Protein AF-A0A257TVA9-F1 (afdb_monomer)

pLDDT: mean 92.02, std 10.85, range [53.03, 98.69]

Radius of gyration: 14.54 Å; Cα contacts (8 Å, |Δi|>4): 216; chains: 1; bounding box: 29×36×39 Å

Mean predicted aligned error: 4.31 Å

Structure (mmCIF, N/CA/C/O backbone):
data_AF-A0A257TVA9-F1
#
_entry.id   AF-A0A257TVA9-F1
#
loop_
_atom_site.group_PDB
_atom_site.id
_atom_site.type_symbol
_atom_site.label_atom_id
_atom_site.label_alt_id
_atom_site.label_comp_id
_atom_site.label_asym_id
_atom_site.label_entity_id
_atom_site.label_seq_id
_atom_site.pdbx_PDB_ins_code
_atom_site.Cartn_x
_atom_site.Cartn_y
_atom_site.Cartn_z
_atom_site.occupancy
_atom_site.B_iso_or_equiv
_atom_site.auth_seq_id
_atom_site.auth_comp_id
_atom_site.auth_asym_id
_atom_site.auth_atom_id
_atom_site.pdbx_PDB_model_num
ATOM 1 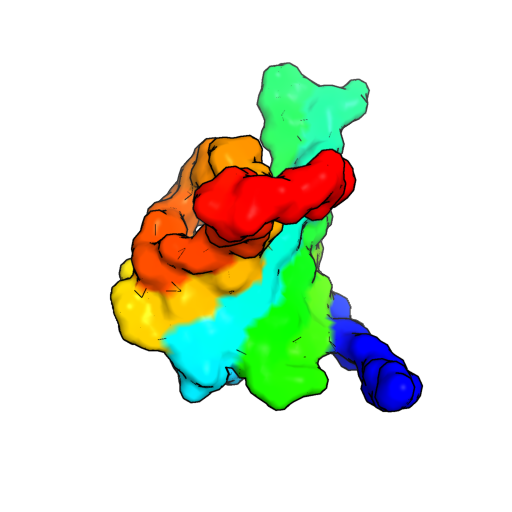N N . MET A 1 1 ? 5.093 -8.222 24.277 1.00 57.56 1 MET A N 1
ATOM 2 C CA . MET A 1 1 ? 5.240 -9.137 23.129 1.00 57.56 1 MET A CA 1
ATOM 3 C C . MET A 1 1 ? 6.255 -8.487 22.215 1.00 57.56 1 MET A C 1
ATOM 5 O O . MET A 1 1 ? 5.972 -7.393 21.746 1.00 57.56 1 MET A O 1
ATOM 9 N N . GLU A 1 2 ? 7.452 -9.053 22.073 1.00 68.06 2 GLU A N 1
ATOM 10 C CA . GLU A 1 2 ? 8.403 -8.547 21.076 1.00 68.06 2 GLU A CA 1
ATOM 11 C C . GLU A 1 2 ? 7.854 -8.879 19.691 1.00 68.06 2 GLU A C 1
ATOM 13 O O . GLU A 1 2 ? 7.476 -10.022 19.428 1.00 68.06 2 GLU A O 1
ATOM 18 N N . LEU A 1 3 ? 7.740 -7.862 18.839 1.00 67.50 3 LEU A N 1
ATOM 19 C CA . LEU A 1 3 ? 7.432 -8.082 17.435 1.00 67.50 3 LEU A CA 1
ATOM 20 C C . LEU A 1 3 ? 8.673 -8.694 16.771 1.00 67.50 3 LEU A C 1
ATOM 22 O O . LEU A 1 3 ? 9.791 -8.269 17.081 1.00 67.50 3 LEU A O 1
ATOM 26 N N . PRO A 1 4 ? 8.509 -9.687 15.882 1.00 73.88 4 PRO A N 1
ATOM 27 C CA . PRO A 1 4 ? 9.629 -10.197 15.108 1.00 73.88 4 PRO A CA 1
ATOM 28 C C . PRO A 1 4 ? 10.265 -9.058 14.288 1.00 73.88 4 PRO A C 1
ATOM 30 O O . PRO A 1 4 ? 9.582 -8.089 13.944 1.00 73.88 4 PRO A O 1
ATOM 33 N N . PRO A 1 5 ? 11.567 -9.146 13.965 1.00 78.19 5 PRO A N 1
ATOM 34 C CA . PRO A 1 5 ? 12.218 -8.146 13.129 1.00 78.19 5 PRO A CA 1
ATOM 35 C C . PRO A 1 5 ? 11.517 -8.057 11.767 1.00 78.19 5 PRO A C 1
ATOM 37 O O . PRO A 1 5 ? 11.314 -9.070 11.103 1.00 78.19 5 PRO A O 1
ATOM 40 N N . LEU A 1 6 ? 11.182 -6.834 11.347 1.00 78.69 6 LEU A N 1
ATOM 41 C CA . LEU A 1 6 ? 10.331 -6.561 10.180 1.00 78.69 6 LEU A CA 1
ATOM 42 C C . LEU A 1 6 ? 10.976 -6.880 8.817 1.00 78.69 6 LEU A C 1
ATOM 44 O O . LEU A 1 6 ? 10.279 -6.807 7.819 1.00 78.69 6 LEU A O 1
ATOM 48 N N . ASN A 1 7 ? 12.276 -7.201 8.767 1.00 90.12 7 ASN A N 1
ATOM 49 C CA . ASN A 1 7 ? 13.098 -7.505 7.579 1.00 90.12 7 ASN A CA 1
ATOM 50 C C . ASN A 1 7 ? 12.412 -7.307 6.199 1.00 90.12 7 ASN A C 1
ATOM 52 O O . ASN A 1 7 ? 12.073 -8.298 5.542 1.00 90.12 7 ASN A O 1
ATOM 56 N N . PRO A 1 8 ? 12.179 -6.051 5.770 1.00 94.88 8 PRO A N 1
ATOM 57 C CA . PRO A 1 8 ? 11.378 -5.782 4.585 1.00 94.88 8 PRO A CA 1
ATOM 58 C C . PRO A 1 8 ? 12.140 -6.098 3.295 1.00 94.88 8 PRO A C 1
ATOM 60 O O . PRO A 1 8 ? 13.331 -5.810 3.170 1.00 94.88 8 PRO A O 1
ATOM 63 N N . GLU A 1 9 ? 11.435 -6.638 2.301 1.00 97.31 9 GLU A N 1
ATOM 64 C CA . GLU A 1 9 ? 11.952 -6.787 0.938 1.00 97.31 9 GLU A CA 1
ATOM 65 C C . GLU A 1 9 ? 11.928 -5.429 0.226 1.00 97.31 9 GLU A C 1
ATOM 67 O O . GLU A 1 9 ? 10.855 -4.879 -0.028 1.00 97.31 9 GLU A O 1
ATOM 72 N N . LEU A 1 10 ? 13.103 -4.886 -0.105 1.00 97.88 10 LEU A N 1
ATOM 73 C CA . LEU A 1 10 ? 13.210 -3.710 -0.969 1.00 97.88 10 LEU A CA 1
ATOM 74 C C . LEU A 1 10 ? 13.020 -4.125 -2.431 1.00 97.88 10 LEU A C 1
ATOM 76 O O . LEU A 1 10 ? 13.743 -4.981 -2.942 1.00 97.88 10 LEU A O 1
ATOM 80 N N . VAL A 1 11 ? 12.076 -3.480 -3.106 1.00 98.38 11 VAL A N 1
ATOM 81 C CA . VAL A 1 11 ? 11.695 -3.761 -4.487 1.00 98.38 11 VAL A CA 1
ATOM 82 C C . VAL A 1 11 ? 11.907 -2.525 -5.347 1.00 98.38 11 VAL A C 1
ATOM 84 O O . VAL A 1 11 ? 11.285 -1.486 -5.128 1.00 98.38 11 VAL A O 1
ATOM 87 N N . THR A 1 12 ? 12.754 -2.669 -6.363 1.00 97.81 12 THR A N 1
ATOM 88 C CA . THR A 1 12 ? 13.141 -1.591 -7.286 1.00 97.81 12 THR A CA 1
ATOM 89 C C . THR A 1 12 ? 12.931 -1.962 -8.758 1.00 97.81 12 THR A C 1
ATOM 91 O O . THR A 1 12 ? 13.308 -1.201 -9.645 1.00 97.81 12 THR A O 1
ATOM 94 N N . ASP A 1 13 ? 12.313 -3.116 -9.033 1.00 97.69 13 ASP A N 1
ATOM 95 C CA . ASP A 1 13 ? 12.012 -3.611 -10.377 1.00 97.69 13 ASP A CA 1
ATOM 96 C C . ASP A 1 13 ? 10.574 -4.145 -10.488 1.00 97.69 13 ASP A C 1
ATOM 98 O O . ASP A 1 13 ? 9.993 -4.642 -9.520 1.00 97.69 13 ASP A O 1
ATOM 102 N N . GLU A 1 14 ? 10.009 -4.087 -11.697 1.00 97.19 14 GLU A N 1
ATOM 103 C CA . GLU A 1 14 ? 8.640 -4.538 -11.994 1.00 97.19 14 GLU A CA 1
ATOM 104 C C . GLU A 1 14 ? 8.400 -6.013 -11.618 1.00 97.19 14 GLU A C 1
ATOM 106 O O . GLU A 1 14 ? 7.340 -6.379 -11.100 1.00 97.19 14 GLU A O 1
ATOM 111 N N . GLY A 1 15 ? 9.395 -6.881 -11.828 1.00 98.06 15 GLY A N 1
ATOM 112 C CA . GLY A 1 15 ? 9.291 -8.300 -11.498 1.00 98.06 15 GLY A CA 1
ATOM 113 C C 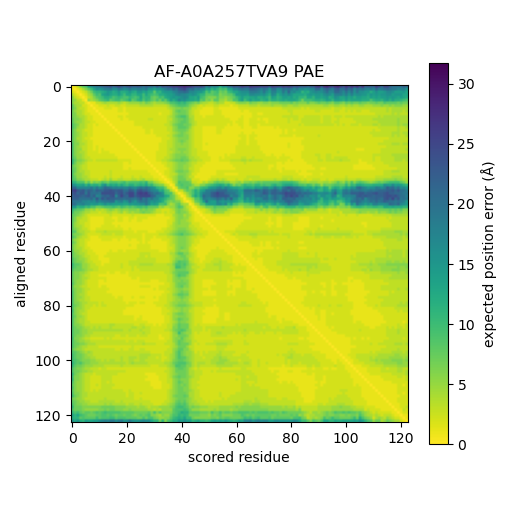. GLY A 1 15 ? 9.120 -8.530 -9.996 1.00 98.06 15 GLY A C 1
ATOM 114 O O . GLY A 1 15 ? 8.364 -9.418 -9.586 1.00 98.06 15 GLY A O 1
ATOM 115 N N . GLY A 1 16 ? 9.797 -7.735 -9.169 1.00 98.31 16 GLY A N 1
ATOM 116 C CA . GLY A 1 16 ? 9.610 -7.713 -7.722 1.00 98.31 16 GLY A CA 1
ATOM 117 C C . GLY A 1 16 ? 8.226 -7.223 -7.312 1.00 98.31 16 GLY A C 1
ATOM 118 O O . GLY A 1 16 ? 7.582 -7.881 -6.489 1.00 98.31 16 GLY A O 1
ATOM 119 N N . VAL A 1 17 ? 7.710 -6.165 -7.948 1.00 98.31 17 VAL A N 1
ATOM 120 C CA . VAL A 1 17 ? 6.354 -5.651 -7.670 1.00 98.31 17 VAL A CA 1
ATOM 121 C C . VAL A 1 17 ? 5.321 -6.739 -7.917 1.00 98.31 17 VAL A C 1
ATOM 123 O O . VAL A 1 17 ? 4.490 -7.010 -7.051 1.00 98.31 17 VAL A O 1
ATOM 126 N N . LEU A 1 18 ? 5.413 -7.431 -9.055 1.00 98.44 18 LEU A N 1
ATOM 127 C CA . LEU A 1 18 ? 4.504 -8.520 -9.397 1.00 98.44 18 LEU A CA 1
ATOM 128 C C . LEU A 1 18 ? 4.537 -9.656 -8.362 1.00 98.44 18 LEU A C 1
ATOM 130 O O . LEU A 1 18 ? 3.485 -10.176 -7.980 1.00 98.44 18 LEU A O 1
ATOM 134 N N . ARG A 1 19 ? 5.725 -10.059 -7.889 1.00 98.56 19 ARG A N 1
ATOM 135 C CA . ARG A 1 19 ? 5.861 -11.121 -6.873 1.00 98.56 19 ARG A CA 1
ATOM 136 C C . ARG A 1 19 ? 5.268 -10.710 -5.528 1.00 98.56 19 ARG A C 1
ATOM 138 O O . ARG A 1 19 ? 4.546 -11.502 -4.922 1.00 98.56 19 ARG A O 1
ATOM 145 N N . VAL A 1 20 ? 5.567 -9.500 -5.060 1.00 98.44 20 VAL A N 1
ATOM 146 C CA . VAL A 1 20 ? 5.020 -8.958 -3.808 1.00 98.44 20 VAL A CA 1
ATOM 147 C C . VAL A 1 20 ? 3.501 -8.831 -3.899 1.00 98.44 20 VAL A C 1
ATOM 149 O O . VAL A 1 20 ? 2.800 -9.367 -3.045 1.00 98.44 20 VAL A O 1
ATOM 152 N N . CYS A 1 21 ? 2.978 -8.228 -4.968 1.00 98.38 21 CYS A N 1
ATOM 153 C CA . CYS A 1 21 ? 1.541 -8.002 -5.136 1.00 98.38 21 CYS A CA 1
ATOM 154 C C . CYS A 1 21 ? 0.743 -9.310 -5.208 1.00 98.38 21 CYS A C 1
ATOM 156 O O . CYS A 1 21 ? -0.347 -9.391 -4.649 1.00 98.38 21 CYS A O 1
ATOM 158 N N . ARG A 1 22 ? 1.294 -10.376 -5.807 1.00 98.44 22 ARG A N 1
ATOM 159 C CA . ARG A 1 22 ? 0.661 -11.708 -5.792 1.00 98.44 22 ARG A CA 1
ATOM 160 C C . ARG A 1 22 ? 0.529 -12.286 -4.384 1.00 98.44 22 ARG A C 1
ATOM 162 O O . ARG A 1 22 ? -0.523 -12.831 -4.058 1.00 98.44 22 ARG A O 1
ATOM 169 N N . ARG A 1 23 ? 1.573 -12.171 -3.554 1.00 98.44 23 ARG A N 1
ATOM 170 C CA . ARG A 1 23 ? 1.522 -12.620 -2.151 1.00 98.44 23 ARG A CA 1
ATOM 171 C C . ARG A 1 23 ? 0.557 -11.764 -1.330 1.00 98.44 23 ARG A C 1
ATOM 173 O O . ARG A 1 23 ? -0.275 -12.317 -0.618 1.00 98.44 23 ARG A O 1
ATOM 180 N N . ALA A 1 24 ? 0.593 -10.443 -1.510 1.00 98.12 24 ALA A N 1
ATOM 181 C CA . ALA A 1 24 ? -0.324 -9.515 -0.851 1.00 98.12 24 ALA A CA 1
ATOM 182 C C . ALA A 1 24 ? -1.794 -9.801 -1.203 1.00 98.12 24 ALA A C 1
ATOM 184 O O . ALA A 1 24 ? -2.642 -9.870 -0.316 1.00 98.12 24 ALA A O 1
ATOM 185 N N . ALA A 1 25 ? -2.098 -10.045 -2.481 1.00 98.06 25 ALA A N 1
ATOM 186 C CA . ALA A 1 25 ? -3.442 -10.415 -2.916 1.00 98.06 25 ALA A CA 1
ATOM 187 C C . ALA A 1 25 ? -3.912 -11.735 -2.287 1.00 98.06 25 ALA A C 1
ATOM 189 O O . ALA A 1 25 ? -5.053 -11.837 -1.840 1.00 98.06 25 ALA A O 1
ATOM 190 N N . ALA A 1 26 ? -3.028 -12.737 -2.216 1.00 98.25 26 ALA A N 1
ATOM 191 C CA . ALA A 1 26 ? -3.333 -14.029 -1.606 1.00 98.25 26 ALA A CA 1
ATOM 192 C C . ALA A 1 26 ? -3.585 -13.936 -0.090 1.00 98.25 26 ALA A C 1
ATOM 194 O O . ALA A 1 26 ? -4.352 -14.736 0.443 1.00 98.25 26 ALA A O 1
ATOM 195 N N . ALA A 1 27 ? -2.986 -12.956 0.595 1.00 97.88 27 ALA A N 1
ATOM 196 C CA . ALA A 1 27 ? -3.210 -12.716 2.019 1.00 97.88 27 ALA A CA 1
ATOM 197 C C . ALA A 1 27 ? -4.620 -12.178 2.336 1.00 97.88 27 ALA A C 1
ATOM 199 O O . ALA A 1 27 ? -5.078 -12.303 3.469 1.00 97.88 27 ALA A O 1
ATOM 200 N N . GLY A 1 28 ? -5.315 -11.572 1.366 1.00 97.69 28 GLY A N 1
ATOM 201 C CA . GLY A 1 28 ? -6.688 -11.065 1.517 1.00 97.69 28 GLY A CA 1
ATOM 202 C C . GLY A 1 28 ? -6.832 -9.754 2.306 1.00 97.69 28 GLY A C 1
ATOM 203 O O . GLY A 1 28 ? -7.851 -9.078 2.167 1.00 97.69 28 GLY A O 1
ATOM 204 N N . THR A 1 29 ? -5.811 -9.351 3.061 1.00 98.38 29 THR A N 1
ATOM 205 C CA . THR A 1 29 ? -5.688 -8.031 3.693 1.00 98.38 29 THR A CA 1
ATOM 206 C C . THR A 1 29 ? -4.250 -7.547 3.548 1.00 98.38 29 THR A C 1
ATOM 208 O O . THR A 1 29 ? -3.308 -8.295 3.814 1.00 98.38 29 THR A O 1
ATOM 211 N N . VAL A 1 30 ? -4.085 -6.288 3.147 1.00 98.38 30 VAL A N 1
ATOM 212 C CA . VAL A 1 30 ? -2.789 -5.618 3.026 1.00 98.38 30 VAL A CA 1
ATOM 213 C C . VAL A 1 30 ? -2.840 -4.277 3.747 1.00 98.38 30 VAL A C 1
ATOM 215 O O . VAL A 1 30 ? -3.743 -3.476 3.511 1.00 98.38 30 VAL A O 1
ATOM 218 N N . ALA A 1 31 ? -1.881 -4.039 4.636 1.00 98.25 31 ALA A N 1
ATOM 219 C CA . ALA A 1 31 ? -1.639 -2.715 5.181 1.00 98.25 31 ALA A CA 1
ATOM 220 C C . ALA A 1 31 ? -0.764 -1.920 4.210 1.00 98.25 31 ALA A C 1
ATOM 222 O O . ALA A 1 31 ? 0.222 -2.466 3.704 1.00 98.25 31 ALA A O 1
ATOM 223 N N . LEU A 1 32 ? -1.137 -0.670 3.943 1.00 97.44 32 LEU A N 1
ATOM 224 C CA . LEU A 1 32 ? -0.447 0.209 3.004 1.00 97.44 32 LEU A CA 1
ATOM 225 C C . LEU A 1 32 ? -0.204 1.579 3.630 1.00 97.44 32 LEU A C 1
ATOM 227 O O . LEU A 1 32 ? -1.102 2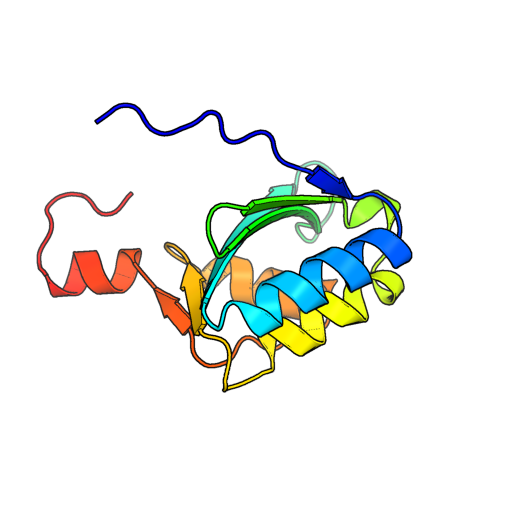.135 4.259 1.00 97.44 32 LEU A O 1
ATOM 231 N N . ASP A 1 33 ? 0.988 2.115 3.393 1.00 96.38 33 ASP A N 1
ATOM 232 C CA . ASP A 1 33 ? 1.352 3.497 3.702 1.00 96.38 33 ASP A CA 1
ATOM 233 C C . ASP A 1 33 ? 2.195 4.088 2.561 1.00 96.38 33 ASP A C 1
ATOM 235 O O . ASP A 1 33 ? 2.791 3.327 1.781 1.00 96.38 33 ASP A O 1
ATOM 239 N N . THR A 1 34 ? 2.205 5.416 2.412 1.00 94.56 34 THR A N 1
ATOM 240 C CA . THR A 1 34 ? 3.009 6.086 1.380 1.00 94.56 34 THR A CA 1
ATOM 241 C C . THR A 1 34 ? 3.848 7.225 1.938 1.00 94.56 34 THR A C 1
ATOM 243 O O . THR A 1 34 ? 3.388 8.035 2.733 1.00 94.56 34 THR A O 1
ATOM 246 N N . GLU A 1 35 ? 5.073 7.354 1.431 1.00 92.56 35 GLU A N 1
ATOM 247 C CA . GLU A 1 35 ? 5.912 8.526 1.682 1.00 92.56 35 GLU A CA 1
ATOM 248 C C . GLU A 1 35 ? 5.934 9.398 0.433 1.00 92.56 35 GLU A C 1
ATOM 250 O O . GLU A 1 35 ? 6.261 8.932 -0.666 1.00 92.56 35 GLU A O 1
ATOM 255 N N . SER A 1 36 ? 5.595 10.676 0.594 1.00 83.81 36 SER A N 1
ATOM 256 C CA . SER A 1 36 ? 5.500 11.633 -0.508 1.00 83.81 36 SER A CA 1
ATOM 257 C C . SER A 1 36 ? 6.283 12.910 -0.220 1.00 83.81 36 SER A C 1
ATOM 259 O O . SER A 1 36 ? 6.129 13.502 0.844 1.00 83.81 36 SER A O 1
ATOM 261 N N . ASP A 1 37 ? 7.048 13.402 -1.197 1.00 77.38 37 ASP A N 1
ATOM 262 C CA . ASP A 1 37 ? 7.816 14.651 -1.066 1.00 77.38 37 ASP A CA 1
ATOM 263 C C . ASP A 1 37 ? 7.320 15.752 -2.027 1.00 77.38 37 ASP A C 1
ATOM 265 O O . ASP A 1 37 ? 6.950 15.484 -3.174 1.00 77.38 37 ASP A O 1
ATOM 269 N N . SER A 1 38 ? 7.326 17.003 -1.550 1.00 64.44 38 SER A N 1
ATOM 270 C CA . SER A 1 38 ? 7.025 18.242 -2.293 1.00 64.44 38 SER A CA 1
ATOM 271 C C . SER A 1 38 ? 8.239 19.124 -2.592 1.00 64.44 38 SER A C 1
ATOM 273 O O . SER A 1 38 ? 8.086 20.103 -3.324 1.00 64.44 38 SER A O 1
ATOM 275 N N . LEU A 1 39 ? 9.428 18.846 -2.042 1.00 53.03 39 LEU A N 1
ATOM 276 C CA . LEU A 1 39 ? 10.509 19.841 -1.933 1.00 53.03 39 LEU A CA 1
ATOM 277 C C . LEU A 1 39 ? 10.993 20.414 -3.284 1.00 53.03 39 LEU A C 1
ATOM 279 O O . LEU A 1 39 ? 11.511 21.529 -3.327 1.00 53.03 39 LEU A O 1
ATOM 283 N N . HIS A 1 40 ? 10.767 19.712 -4.402 1.00 57.09 40 HIS A N 1
ATOM 284 C CA . HIS A 1 40 ? 11.164 20.152 -5.749 1.00 57.09 40 HIS A CA 1
ATOM 285 C C . HIS A 1 40 ? 10.102 19.930 -6.843 1.00 57.09 40 HIS A C 1
ATOM 287 O O . HIS A 1 40 ? 10.433 19.866 -8.030 1.00 57.09 40 HIS A O 1
ATOM 293 N N . SER A 1 41 ? 8.818 19.804 -6.488 1.00 54.84 41 SER A N 1
ATOM 294 C CA . SER A 1 41 ? 7.749 19.611 -7.476 1.00 54.84 41 SER A CA 1
ATOM 295 C C . SER A 1 41 ? 6.464 20.341 -7.092 1.00 54.84 41 SER A C 1
ATOM 297 O O . SER A 1 41 ? 6.063 20.341 -5.936 1.00 54.8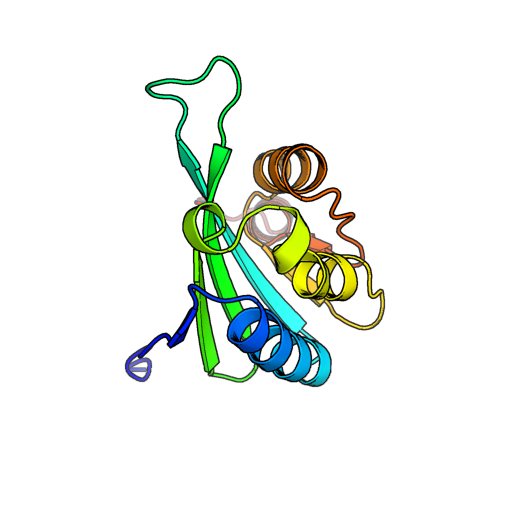4 41 SER A O 1
ATOM 299 N N . TYR A 1 42 ? 5.800 20.952 -8.082 1.00 56.03 42 TYR A N 1
ATOM 300 C CA . TYR A 1 42 ? 4.518 21.649 -7.890 1.00 56.03 42 TYR A CA 1
ATOM 301 C C . TYR A 1 42 ? 3.400 20.704 -7.400 1.00 56.03 42 TYR A C 1
ATOM 303 O O . TYR A 1 42 ? 2.430 21.143 -6.789 1.00 56.03 42 TYR A O 1
ATOM 311 N N . HIS A 1 43 ? 3.563 19.396 -7.624 1.00 58.62 43 HIS A N 1
ATOM 312 C CA . HIS A 1 43 ? 2.731 18.338 -7.063 1.00 58.62 43 HIS A CA 1
ATOM 313 C C . HIS A 1 43 ? 3.625 17.347 -6.311 1.00 58.62 43 HIS A C 1
ATOM 315 O O . HIS A 1 43 ? 4.641 16.925 -6.859 1.00 58.62 43 HIS A O 1
ATOM 321 N N . HIS A 1 44 ? 3.252 16.971 -5.082 1.00 64.44 44 HIS A N 1
ATOM 322 C CA . HIS A 1 44 ? 3.956 15.934 -4.315 1.00 64.44 44 HIS A CA 1
ATOM 323 C C . HIS A 1 44 ? 4.097 14.658 -5.146 1.00 64.44 44 HIS A C 1
ATOM 325 O O . HIS A 1 44 ? 3.180 14.372 -5.899 1.00 64.44 44 HIS A O 1
ATOM 331 N N . LYS A 1 45 ? 5.169 13.881 -5.025 1.00 76.69 45 LYS A N 1
ATOM 332 C CA . LYS A 1 45 ? 5.308 12.592 -5.733 1.00 76.69 45 LYS A CA 1
ATOM 333 C C . LYS A 1 45 ? 5.374 11.453 -4.730 1.00 76.69 45 LYS A C 1
ATOM 335 O O . LYS A 1 45 ? 6.037 11.632 -3.712 1.00 76.69 45 LYS A O 1
ATOM 340 N N . VAL A 1 46 ? 4.765 10.301 -5.029 1.00 84.44 46 VAL A N 1
ATOM 341 C CA . VAL A 1 46 ? 5.024 9.080 -4.242 1.00 84.44 46 VAL A CA 1
ATOM 342 C C . VAL A 1 46 ? 6.497 8.702 -4.394 1.00 84.44 46 VAL A C 1
ATOM 344 O O . VAL A 1 46 ? 6.955 8.387 -5.495 1.00 84.44 46 VAL A O 1
ATOM 347 N N . CYS A 1 47 ? 7.235 8.733 -3.291 1.00 90.12 47 CYS A N 1
ATOM 348 C CA . CYS A 1 47 ? 8.645 8.361 -3.226 1.00 90.12 47 CYS A CA 1
ATOM 349 C C . CYS A 1 47 ? 8.836 6.940 -2.696 1.00 90.12 47 CYS A C 1
ATOM 351 O O . CYS A 1 47 ? 9.811 6.285 -3.053 1.00 90.12 47 CYS A O 1
ATOM 353 N N . LEU A 1 48 ? 7.912 6.463 -1.863 1.00 94.69 48 LEU A N 1
ATOM 354 C CA . LEU A 1 48 ? 7.975 5.142 -1.256 1.00 94.69 48 LEU A CA 1
ATOM 355 C C . LEU A 1 48 ? 6.567 4.607 -1.003 1.00 94.69 48 LEU A C 1
ATOM 357 O O . LEU A 1 48 ? 5.657 5.380 -0.704 1.00 94.69 48 LEU A O 1
ATOM 361 N N . ILE A 1 49 ? 6.402 3.289 -1.097 1.00 96.81 49 ILE A N 1
ATOM 362 C CA . ILE A 1 49 ? 5.175 2.605 -0.676 1.00 96.81 49 ILE A CA 1
ATOM 363 C C . ILE A 1 49 ? 5.556 1.447 0.233 1.00 96.81 49 ILE A C 1
ATOM 365 O O . ILE A 1 49 ? 6.287 0.543 -0.184 1.00 96.81 49 ILE A O 1
ATOM 369 N N . GLN A 1 50 ? 5.040 1.455 1.456 1.00 97.94 50 GLN A N 1
ATOM 370 C CA . GLN A 1 50 ? 5.194 0.357 2.400 1.00 97.94 50 GLN A CA 1
ATOM 371 C C . GLN A 1 50 ? 3.990 -0.581 2.313 1.00 97.94 50 GLN A C 1
ATOM 373 O O . GLN A 1 50 ? 2.844 -0.140 2.352 1.00 97.94 50 GLN A O 1
ATOM 378 N N . LEU A 1 51 ? 4.250 -1.887 2.244 1.00 98.19 51 LEU A N 1
ATOM 379 C CA . LEU A 1 51 ? 3.231 -2.930 2.319 1.00 98.19 51 LEU A CA 1
ATOM 380 C C . LEU A 1 51 ? 3.531 -3.879 3.474 1.00 98.19 51 LEU A C 1
ATOM 382 O O . LEU A 1 51 ? 4.674 -4.294 3.668 1.00 98.19 51 LEU A O 1
ATOM 386 N N . SER A 1 52 ? 2.493 -4.276 4.204 1.00 97.56 52 SER A N 1
ATOM 387 C CA . SER A 1 52 ? 2.567 -5.373 5.174 1.00 97.56 52 SER A CA 1
ATOM 388 C C . SER A 1 52 ? 1.378 -6.314 5.012 1.00 97.56 52 SER A C 1
ATOM 390 O O . SER A 1 52 ? 0.231 -5.875 4.966 1.00 97.56 52 SER A O 1
ATOM 392 N N . PHE A 1 53 ? 1.634 -7.615 4.914 1.00 97.38 53 PHE A N 1
ATOM 393 C CA . PHE A 1 53 ? 0.607 -8.634 4.683 1.00 97.38 53 PHE A CA 1
ATOM 394 C C . PHE A 1 53 ? 1.100 -9.991 5.188 1.00 97.38 53 PHE A C 1
ATOM 396 O O . PHE A 1 53 ? 2.252 -10.339 4.980 1.00 97.38 53 PHE A O 1
ATOM 403 N N . ALA A 1 54 ? 0.250 -10.768 5.865 1.00 94.94 54 ALA A N 1
ATOM 404 C CA . ALA A 1 54 ? 0.571 -12.130 6.330 1.00 94.94 54 ALA A CA 1
ATOM 405 C C . ALA A 1 54 ? 1.922 -12.302 7.084 1.00 94.94 54 ALA A C 1
ATOM 407 O O . ALA A 1 54 ? 2.512 -13.378 7.055 1.00 94.94 54 ALA A O 1
ATOM 408 N N . GLY A 1 55 ? 2.405 -11.264 7.783 1.00 93.00 55 GLY A N 1
ATOM 409 C CA . GLY A 1 55 ? 3.705 -11.274 8.477 1.00 93.00 55 GLY A CA 1
ATOM 410 C C . GLY A 1 55 ? 4.921 -11.004 7.578 1.00 93.00 55 GLY A C 1
ATOM 411 O O . GLY A 1 55 ? 6.053 -11.092 8.043 1.00 93.00 55 GLY A O 1
ATOM 412 N N . GLU A 1 56 ? 4.692 -10.677 6.309 1.00 95.38 56 GLU A N 1
ATOM 413 C CA . GLU A 1 56 ? 5.687 -10.214 5.348 1.00 95.38 56 GLU A CA 1
ATOM 414 C C . GLU A 1 56 ? 5.611 -8.692 5.189 1.00 95.38 56 GLU A C 1
ATOM 416 O O . GLU A 1 56 ? 4.545 -8.082 5.337 1.00 95.38 56 GLU A O 1
ATOM 421 N N . HIS A 1 57 ? 6.747 -8.088 4.843 1.00 97.00 57 HIS A N 1
ATOM 422 C CA . HIS A 1 57 ? 6.883 -6.648 4.660 1.00 97.00 57 HIS A CA 1
ATOM 423 C C . HIS A 1 57 ? 7.635 -6.362 3.363 1.00 97.00 57 HIS A C 1
ATOM 425 O O . HIS A 1 57 ? 8.632 -7.018 3.055 1.00 97.00 57 HIS A O 1
ATOM 431 N N . ALA A 1 58 ? 7.170 -5.374 2.608 1.00 98.06 58 ALA A N 1
ATOM 432 C CA . ALA A 1 58 ? 7.816 -4.936 1.382 1.00 98.06 58 ALA A CA 1
ATOM 433 C C . ALA A 1 58 ? 7.859 -3.412 1.311 1.00 98.06 58 ALA A C 1
ATOM 435 O O . ALA A 1 58 ? 6.935 -2.727 1.751 1.00 98.06 58 ALA A O 1
ATOM 436 N N . ILE A 1 59 ? 8.936 -2.901 0.729 1.00 98.06 59 ILE A N 1
ATOM 437 C CA . ILE A 1 59 ? 9.122 -1.490 0.418 1.00 98.06 59 ILE A CA 1
ATOM 438 C C . ILE A 1 59 ? 9.272 -1.399 -1.093 1.00 98.06 59 ILE A C 1
ATOM 440 O O . ILE A 1 59 ? 10.225 -1.936 -1.654 1.00 98.06 59 ILE A O 1
ATOM 444 N N . LEU A 1 60 ? 8.322 -0.745 -1.750 1.00 97.94 60 LEU A N 1
ATOM 445 C CA . LEU A 1 60 ? 8.380 -0.491 -3.184 1.00 97.94 60 LEU A CA 1
ATOM 446 C C . LEU A 1 60 ? 8.963 0.905 -3.412 1.00 97.94 60 LEU A C 1
ATOM 448 O O . LEU A 1 60 ? 8.583 1.841 -2.707 1.00 97.94 60 LEU A O 1
ATOM 452 N N . ASP A 1 61 ? 9.847 1.036 -4.401 1.00 96.19 61 ASP A N 1
ATOM 453 C CA . ASP A 1 61 ? 10.421 2.308 -4.859 1.00 96.19 61 ASP A CA 1
ATOM 454 C C . ASP A 1 61 ? 9.803 2.722 -6.212 1.00 96.19 61 ASP A C 1
ATOM 456 O O . ASP A 1 61 ? 10.290 2.317 -7.278 1.00 96.19 61 ASP A O 1
ATOM 460 N N . PRO A 1 62 ? 8.728 3.536 -6.218 1.00 92.88 62 PRO A N 1
ATOM 461 C CA . PRO A 1 62 ? 8.068 3.954 -7.453 1.00 92.88 62 PRO A CA 1
ATOM 462 C C . PRO A 1 62 ? 8.955 4.821 -8.353 1.00 92.88 62 PRO A C 1
ATOM 464 O O . PRO A 1 62 ? 8.672 4.936 -9.546 1.00 92.88 62 PRO A O 1
ATOM 467 N N . LEU A 1 63 ? 10.015 5.435 -7.812 1.00 92.19 63 LEU A N 1
ATOM 468 C CA . LEU A 1 63 ? 10.941 6.265 -8.581 1.00 92.19 63 LEU A CA 1
ATOM 469 C C . LEU A 1 63 ? 11.865 5.395 -9.437 1.00 92.19 63 LEU A C 1
ATOM 471 O O . LEU A 1 63 ? 12.120 5.740 -10.590 1.00 92.19 63 LEU A O 1
ATOM 475 N N . ALA A 1 64 ? 12.328 4.267 -8.894 1.00 94.69 64 ALA A N 1
ATOM 476 C CA . ALA A 1 64 ? 13.127 3.286 -9.625 1.00 94.69 64 ALA A CA 1
ATOM 477 C C . ALA A 1 64 ? 12.289 2.476 -10.629 1.00 94.69 64 ALA A C 1
ATOM 479 O O . ALA A 1 64 ? 12.728 2.239 -11.753 1.00 94.69 64 ALA A O 1
ATOM 480 N N . ILE A 1 65 ? 11.077 2.075 -10.232 1.00 95.56 65 ILE A N 1
ATOM 481 C CA . ILE A 1 65 ? 10.196 1.207 -11.032 1.00 95.56 65 ILE A CA 1
ATOM 482 C C . ILE A 1 65 ? 9.499 1.988 -12.155 1.00 95.56 65 ILE A C 1
ATOM 484 O O . ILE A 1 65 ? 9.282 1.467 -13.250 1.00 95.56 65 ILE A O 1
ATOM 488 N N . GLY A 1 66 ? 9.142 3.246 -11.890 1.00 92.81 66 GLY A N 1
ATOM 489 C CA . GLY A 1 66 ? 8.321 4.062 -12.773 1.00 92.81 66 GLY A CA 1
ATOM 490 C C . GLY A 1 66 ? 6.835 3.690 -12.727 1.00 92.81 66 GLY A C 1
ATOM 491 O O . GLY A 1 66 ? 6.439 2.588 -12.352 1.00 92.81 66 GLY A O 1
ATOM 492 N N . ARG A 1 67 ? 5.982 4.634 -13.142 1.00 91.94 67 ARG A N 1
ATOM 493 C CA . ARG A 1 67 ? 4.515 4.507 -13.074 1.00 91.94 67 ARG A CA 1
ATOM 494 C C . ARG A 1 67 ? 3.978 3.236 -13.734 1.00 91.94 67 ARG A C 1
ATOM 496 O O . ARG A 1 67 ? 3.103 2.589 -13.171 1.00 91.94 67 ARG A O 1
ATOM 503 N N . GLU A 1 68 ? 4.471 2.904 -14.924 1.00 93.31 68 GLU A N 1
ATOM 504 C CA . GLU A 1 68 ? 3.967 1.762 -15.695 1.00 93.31 68 GLU A CA 1
ATOM 505 C C . GLU A 1 68 ? 4.246 0.437 -14.980 1.00 93.31 68 GLU A C 1
ATOM 507 O O . GLU A 1 68 ? 3.344 -0.387 -14.886 1.00 93.31 68 GLU A O 1
ATOM 512 N N . GLY A 1 69 ? 5.427 0.269 -14.374 1.00 95.62 69 GLY A N 1
ATOM 513 C CA . GLY A 1 69 ? 5.793 -0.945 -13.635 1.00 95.62 69 GLY A CA 1
ATOM 514 C C . 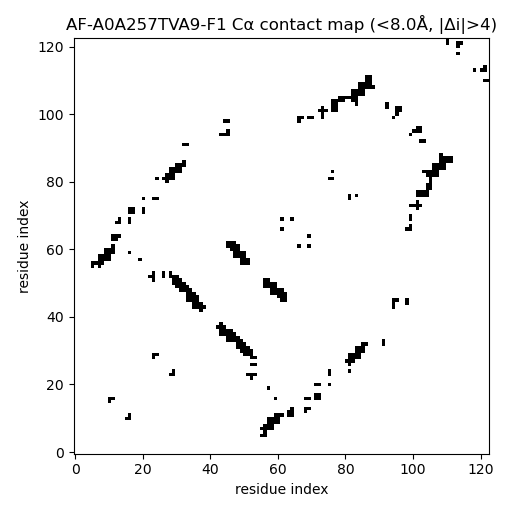GLY A 1 69 ? 5.035 -1.142 -12.314 1.00 95.62 69 GLY A C 1
ATOM 515 O O . GLY A 1 69 ? 5.098 -2.216 -11.719 1.00 95.62 69 GLY A O 1
ATOM 516 N N . MET A 1 70 ? 4.281 -0.135 -11.860 1.00 97.06 70 MET A N 1
ATOM 517 C CA . MET A 1 70 ? 3.451 -0.207 -10.651 1.00 97.06 70 MET A CA 1
ATOM 518 C C . MET A 1 70 ? 2.047 -0.777 -10.907 1.00 97.06 70 MET A C 1
ATOM 520 O O . MET A 1 70 ? 1.255 -0.892 -9.968 1.00 97.06 70 MET A O 1
ATOM 524 N N . TRP A 1 71 ? 1.728 -1.175 -12.144 1.00 97.00 71 TRP A N 1
ATOM 525 C CA . TRP A 1 71 ? 0.427 -1.753 -12.498 1.00 97.00 71 TRP A CA 1
ATOM 526 C C . TRP A 1 71 ? -0.031 -2.917 -11.593 1.00 97.00 71 TRP A C 1
ATOM 528 O O . TRP A 1 71 ? -1.220 -2.931 -11.260 1.00 97.00 71 TRP A O 1
ATOM 538 N N . PRO A 1 72 ? 0.833 -3.840 -11.097 1.00 98.00 72 PRO A N 1
ATOM 539 C CA . PRO A 1 72 ? 0.355 -4.931 -10.250 1.00 98.00 72 PRO A CA 1
ATOM 540 C C . PRO A 1 72 ? -0.176 -4.425 -8.906 1.00 98.00 72 PRO A C 1
ATOM 542 O O . PRO A 1 72 ? -1.118 -4.996 -8.361 1.00 98.00 72 PRO A O 1
ATOM 545 N N . LEU A 1 73 ? 0.393 -3.335 -8.375 1.00 98.00 73 LEU A N 1
ATOM 546 C CA . LEU A 1 73 ? -0.116 -2.712 -7.156 1.00 98.00 73 LEU A CA 1
ATOM 547 C C . LEU A 1 73 ? -1.498 -2.107 -7.409 1.00 98.00 73 LEU A C 1
ATOM 549 O O . LEU A 1 73 ? -2.407 -2.310 -6.607 1.00 98.00 73 LEU A O 1
ATOM 553 N N . ALA A 1 74 ? -1.680 -1.408 -8.532 1.00 97.44 74 ALA A N 1
ATOM 554 C CA . ALA A 1 74 ? -2.970 -0.821 -8.888 1.00 97.44 74 ALA A CA 1
ATOM 555 C C . ALA A 1 74 ? -4.086 -1.881 -8.966 1.00 97.44 74 ALA A C 1
ATOM 557 O O . ALA A 1 74 ? -5.194 -1.629 -8.489 1.00 97.44 74 ALA A O 1
ATOM 558 N N . GLU A 1 75 ? -3.793 -3.081 -9.480 1.00 97.75 75 GLU A N 1
ATOM 559 C CA . GLU A 1 75 ? -4.746 -4.199 -9.490 1.00 97.75 75 GLU A CA 1
ATOM 560 C C . GLU A 1 75 ? -5.122 -4.674 -8.080 1.00 97.75 75 GLU A C 1
ATOM 562 O O . GLU A 1 75 ? -6.304 -4.859 -7.791 1.00 97.75 75 GLU A O 1
ATOM 567 N N . VAL A 1 76 ? -4.147 -4.827 -7.176 1.00 98.12 76 VAL A N 1
ATOM 568 C CA . VAL A 1 76 ? -4.408 -5.225 -5.777 1.00 98.12 76 VAL A CA 1
ATOM 569 C C . VAL A 1 76 ? -5.263 -4.181 -5.053 1.00 98.12 76 VAL A C 1
ATOM 571 O O . VAL A 1 76 ? -6.200 -4.517 -4.319 1.00 98.12 76 VAL A O 1
ATOM 574 N N . LEU A 1 77 ? -4.977 -2.898 -5.277 1.00 98.06 77 LEU A N 1
ATOM 575 C CA . LEU A 1 77 ? -5.740 -1.799 -4.688 1.00 98.06 77 LEU A CA 1
ATOM 576 C C . LEU A 1 77 ? -7.186 -1.763 -5.195 1.00 98.06 77 LEU A C 1
ATOM 578 O O . LEU A 1 77 ? -8.094 -1.495 -4.400 1.00 98.06 77 LEU A O 1
ATOM 582 N N . ALA A 1 78 ? -7.409 -2.132 -6.456 1.00 98.06 78 ALA A N 1
ATOM 583 C CA . ALA A 1 78 ? -8.728 -2.199 -7.077 1.00 98.06 78 ALA A CA 1
ATOM 584 C C . ALA A 1 78 ? -9.486 -3.520 -6.829 1.00 98.06 78 ALA A C 1
ATOM 586 O O . ALA A 1 78 ? -10.674 -3.599 -7.146 1.00 98.06 78 ALA A O 1
ATOM 587 N N . ASP A 1 79 ? -8.855 -4.550 -6.252 1.00 98.25 79 ASP A N 1
ATOM 588 C CA . ASP A 1 79 ? -9.514 -5.832 -5.979 1.00 98.25 79 ASP A CA 1
ATOM 589 C C . ASP A 1 79 ? -10.428 -5.738 -4.736 1.00 98.25 79 ASP A C 1
ATOM 591 O O . ASP A 1 79 ? -9.933 -5.534 -3.621 1.00 98.25 79 ASP A O 1
ATOM 595 N N . PRO A 1 80 ? -11.757 -5.929 -4.866 1.00 98.12 80 PRO A N 1
ATOM 596 C CA . PRO A 1 80 ? -12.682 -5.888 -3.733 1.00 98.12 80 PRO A CA 1
ATOM 597 C C . PRO A 1 80 ? -12.534 -7.079 -2.779 1.00 98.12 80 PRO A C 1
ATOM 599 O O . PRO A 1 80 ? -13.104 -7.059 -1.692 1.00 98.12 80 PRO A O 1
ATOM 602 N N . ARG A 1 81 ? -11.797 -8.128 -3.154 1.00 98.19 81 ARG A N 1
ATOM 603 C CA . ARG A 1 81 ? -11.523 -9.282 -2.285 1.00 98.19 81 ARG A CA 1
ATOM 604 C C . ARG A 1 81 ? -10.393 -8.997 -1.304 1.00 98.19 81 ARG A C 1
ATOM 606 O O . ARG A 1 81 ? -10.335 -9.642 -0.263 1.00 98.19 81 ARG A O 1
ATOM 613 N N . VAL A 1 82 ? -9.544 -8.015 -1.601 1.00 98.56 82 VAL A N 1
ATOM 614 C CA . VAL A 1 82 ? -8.416 -7.623 -0.754 1.00 98.56 82 VAL A CA 1
ATOM 615 C C . VAL A 1 82 ? -8.815 -6.405 0.073 1.00 98.56 82 VAL A C 1
ATOM 617 O O . VAL A 1 82 ? -9.226 -5.392 -0.483 1.00 98.56 82 VAL A O 1
ATOM 620 N N . GLU A 1 83 ? -8.723 -6.474 1.396 1.00 98.69 83 GLU A N 1
ATOM 621 C CA . GLU A 1 83 ? -8.899 -5.301 2.259 1.00 98.69 83 GLU A CA 1
ATOM 622 C C . GLU A 1 83 ? -7.632 -4.457 2.258 1.00 98.69 83 GLU A C 1
ATOM 624 O O . GLU A 1 83 ? -6.535 -5.001 2.394 1.00 98.69 83 GLU A O 1
ATOM 629 N N . LYS A 1 84 ? -7.776 -3.140 2.121 1.00 98.56 84 LYS A N 1
ATOM 630 C CA . LYS A 1 84 ? -6.664 -2.206 2.304 1.00 98.56 84 LYS A CA 1
ATOM 631 C C . LYS A 1 84 ? -6.794 -1.583 3.681 1.00 98.56 84 LYS A C 1
ATOM 633 O O . LYS A 1 84 ? -7.754 -0.863 3.924 1.00 98.56 84 LYS A O 1
ATOM 638 N N . LEU A 1 85 ? -5.859 -1.890 4.570 1.00 98.38 85 LEU A N 1
ATOM 639 C CA . LEU A 1 85 ? -5.777 -1.297 5.898 1.00 98.38 85 LEU A CA 1
ATOM 640 C C . LEU A 1 85 ? -4.825 -0.100 5.838 1.00 98.38 85 LEU A C 1
ATOM 642 O O . LEU A 1 85 ? -3.663 -0.253 5.476 1.00 98.38 85 LEU A O 1
ATOM 646 N N . MET A 1 86 ? -5.307 1.089 6.171 1.00 98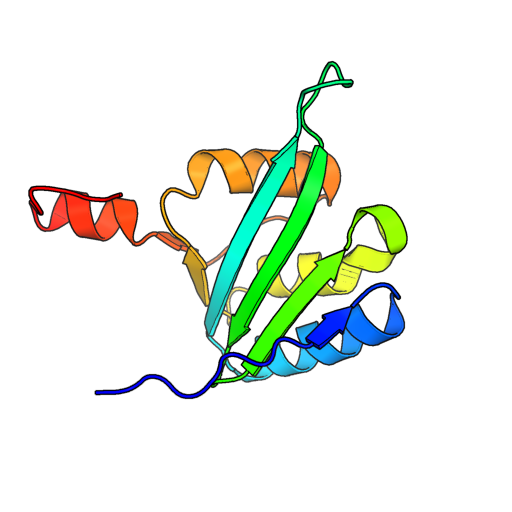.25 86 MET A N 1
ATOM 647 C CA . MET A 1 86 ? -4.504 2.316 6.147 1.00 98.25 86 MET A CA 1
ATOM 648 C C . MET A 1 86 ? -4.794 3.160 7.390 1.00 98.25 86 MET A C 1
ATOM 650 O O . MET A 1 86 ? -5.680 2.833 8.190 1.00 98.25 86 MET A O 1
ATOM 654 N N . HIS A 1 87 ? -4.046 4.240 7.578 1.00 97.81 87 HIS A N 1
ATOM 655 C CA . HIS A 1 87 ? -4.215 5.147 8.704 1.00 97.81 87 HIS A CA 1
ATOM 656 C C . HIS A 1 87 ? -4.249 6.594 8.213 1.00 97.81 87 HIS A C 1
ATOM 658 O O . HIS A 1 87 ? -3.218 7.127 7.828 1.00 97.81 87 HIS A O 1
ATOM 664 N N . GLY A 1 88 ? -5.424 7.230 8.210 1.00 96.50 88 GLY A N 1
ATOM 665 C CA . GLY A 1 88 ? -5.555 8.609 7.727 1.00 96.50 88 GLY A CA 1
ATOM 666 C C . GLY A 1 88 ? -5.351 8.737 6.214 1.00 96.50 88 GLY A C 1
ATOM 667 O O . GLY A 1 88 ? -4.707 9.669 5.743 1.00 96.50 88 GLY A O 1
ATOM 668 N N . ALA A 1 89 ? -5.933 7.818 5.444 1.00 95.56 89 ALA A N 1
ATOM 669 C CA . ALA A 1 89 ? -5.610 7.582 4.036 1.00 95.56 89 ALA A CA 1
ATOM 670 C C . ALA A 1 89 ? -6.050 8.690 3.062 1.00 95.56 89 ALA A C 1
ATOM 672 O O . ALA A 1 89 ? -5.787 8.599 1.865 1.00 95.56 89 ALA A O 1
ATOM 673 N N . ASP A 1 90 ? -6.771 9.718 3.517 1.00 92.81 90 ASP A N 1
ATOM 674 C CA . ASP A 1 90 ? -7.398 10.720 2.644 1.00 92.81 90 ASP A CA 1
ATOM 675 C C . ASP A 1 90 ? -6.396 11.373 1.672 1.00 92.81 90 ASP A C 1
ATOM 677 O O . ASP A 1 90 ? -6.696 11.611 0.498 1.00 92.81 90 ASP A O 1
ATOM 681 N N . TYR A 1 91 ? -5.177 11.638 2.141 1.00 91.00 91 TYR A N 1
ATOM 682 C CA . TYR A 1 91 ? -4.115 12.168 1.297 1.00 91.00 91 TYR A CA 1
ATOM 683 C C . TYR A 1 91 ? -3.523 11.102 0.363 1.00 91.00 91 TYR A C 1
ATOM 685 O O . TYR A 1 91 ? -3.466 11.334 -0.848 1.00 91.00 91 TYR A O 1
ATOM 693 N N . ASP A 1 92 ? -3.170 9.928 0.886 1.00 92.88 92 ASP A N 1
ATOM 694 C CA . ASP A 1 92 ? -2.596 8.815 0.120 1.00 92.88 92 ASP A CA 1
ATOM 695 C C . ASP A 1 92 ? -3.475 8.409 -1.057 1.00 92.88 92 ASP A C 1
ATOM 697 O O . ASP A 1 92 ? -2.987 8.238 -2.172 1.00 92.88 92 ASP A O 1
ATOM 701 N N . LEU A 1 93 ? -4.793 8.334 -0.853 1.00 94.19 93 LEU A N 1
ATOM 702 C CA . LEU A 1 93 ? -5.753 7.989 -1.902 1.00 94.19 93 LEU A CA 1
ATOM 703 C C . LEU A 1 93 ? -5.666 8.937 -3.105 1.00 94.19 93 LEU A C 1
ATOM 705 O O . LEU A 1 93 ? -5.735 8.494 -4.254 1.00 94.19 93 LEU A O 1
ATOM 709 N N . ARG A 1 94 ? -5.501 10.242 -2.859 1.00 92.56 94 ARG A N 1
ATOM 710 C CA . ARG A 1 94 ? -5.375 11.250 -3.924 1.00 92.56 94 ARG A CA 1
ATOM 711 C C . ARG A 1 94 ? -4.053 11.116 -4.668 1.00 92.56 94 ARG A C 1
ATOM 713 O O . ARG A 1 94 ? -4.018 11.264 -5.890 1.00 92.56 94 ARG A O 1
ATOM 720 N N . VAL A 1 95 ? -2.974 10.854 -3.938 1.00 90.75 95 VAL A N 1
ATOM 721 C CA . VAL A 1 95 ? -1.630 10.720 -4.505 1.00 90.75 95 VAL A CA 1
ATOM 722 C C . VAL A 1 95 ? -1.516 9.425 -5.317 1.00 90.75 95 VAL A C 1
ATOM 724 O O . VAL A 1 95 ? -1.058 9.470 -6.457 1.00 90.75 95 VAL A O 1
ATOM 727 N N . LEU A 1 96 ? -2.013 8.299 -4.798 1.00 92.75 96 LEU A N 1
ATOM 728 C CA . LEU A 1 96 ? -2.049 7.006 -5.489 1.00 92.75 96 LEU A CA 1
ATOM 729 C C . LEU A 1 96 ? -2.864 7.066 -6.787 1.00 92.75 96 LEU A C 1
ATOM 731 O O . LEU A 1 96 ? -2.432 6.534 -7.812 1.00 92.75 96 LEU A O 1
ATOM 735 N N . ASP A 1 97 ? -4.014 7.744 -6.782 1.00 92.94 97 ASP A N 1
ATOM 736 C CA . ASP A 1 97 ? -4.793 7.933 -8.006 1.00 92.94 97 ASP A CA 1
ATOM 737 C C . ASP A 1 97 ? -4.037 8.776 -9.038 1.00 92.94 97 ASP A C 1
ATOM 739 O O . ASP A 1 97 ? -3.914 8.398 -10.203 1.00 92.94 97 ASP A O 1
ATOM 743 N N . ARG A 1 98 ? -3.489 9.918 -8.617 1.00 90.31 98 ARG A N 1
ATOM 744 C CA . ARG A 1 98 ? -2.794 10.835 -9.523 1.00 90.31 98 ARG A CA 1
ATOM 745 C C . ARG A 1 98 ? -1.533 10.202 -10.118 1.00 90.31 98 ARG A C 1
ATOM 747 O O . ARG A 1 98 ? -1.334 10.275 -11.331 1.00 90.31 98 ARG A O 1
ATOM 754 N N . ASP A 1 99 ? -0.694 9.595 -9.282 1.00 87.56 99 ASP A N 1
ATOM 755 C CA . ASP A 1 99 ? 0.643 9.145 -9.681 1.00 87.56 99 ASP A CA 1
ATOM 756 C C . ASP A 1 99 ? 0.617 7.747 -10.290 1.00 87.56 99 ASP A C 1
ATOM 758 O O . ASP A 1 99 ? 1.332 7.493 -11.257 1.00 87.56 99 ASP A O 1
ATOM 762 N N . LEU A 1 100 ? -0.238 6.854 -9.786 1.00 89.19 100 LEU A N 1
ATOM 763 C CA . LEU A 1 100 ? -0.285 5.452 -10.212 1.00 89.19 100 LEU A CA 1
ATOM 764 C C . LEU A 1 100 ? -1.567 5.085 -10.965 1.00 89.19 100 LEU A C 1
ATOM 766 O O . LEU A 1 100 ? -1.638 4.007 -11.545 1.00 89.19 100 LEU A O 1
ATOM 770 N N . GLY A 1 101 ? -2.577 5.962 -11.009 1.00 90.00 101 GLY A N 1
ATOM 771 C CA . GLY A 1 101 ? -3.895 5.614 -11.558 1.00 90.00 101 GLY A CA 1
ATOM 772 C C . GLY A 1 101 ? -4.637 4.570 -10.720 1.00 90.00 101 GLY A C 1
ATOM 773 O O . GLY A 1 101 ? -5.538 3.904 -11.231 1.00 90.00 101 GLY A O 1
ATOM 774 N N . ALA A 1 102 ? -4.235 4.377 -9.461 1.00 93.00 102 ALA A N 1
ATOM 775 C CA . ALA A 1 102 ? -4.754 3.316 -8.616 1.00 93.00 102 ALA A CA 1
ATOM 776 C C . ALA A 1 102 ? -6.052 3.743 -7.919 1.00 93.00 102 ALA A C 1
ATOM 778 O O . ALA A 1 102 ? -6.096 4.725 -7.180 1.00 93.00 102 ALA A O 1
ATOM 779 N N . ARG A 1 103 ? -7.114 2.956 -8.111 1.00 95.31 103 ARG A N 1
ATOM 780 C CA . ARG A 1 103 ? -8.371 3.096 -7.369 1.00 95.31 103 ARG A CA 1
ATOM 781 C C . ARG A 1 103 ? -8.355 2.143 -6.186 1.00 95.31 103 ARG A C 1
ATOM 783 O O . ARG A 1 103 ? -8.303 0.936 -6.385 1.00 95.31 103 AR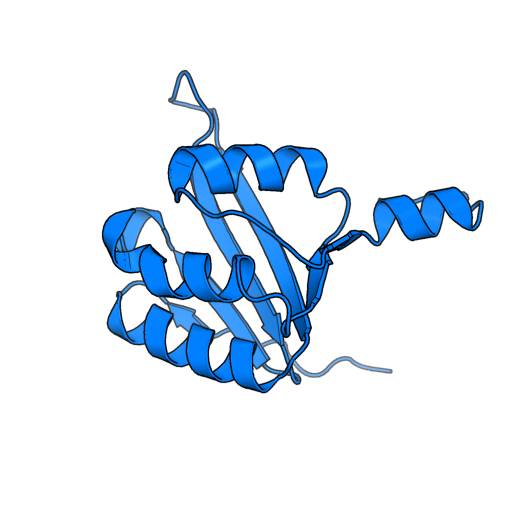G A O 1
ATOM 790 N N . VAL A 1 104 ? -8.436 2.675 -4.970 1.00 97.25 104 VAL A N 1
ATOM 791 C CA . VAL A 1 104 ? -8.530 1.852 -3.759 1.00 97.25 104 VAL A CA 1
ATOM 792 C C . VAL A 1 104 ? -9.994 1.527 -3.471 1.00 97.25 104 VAL A C 1
ATOM 794 O O . VAL A 1 104 ? -10.824 2.423 -3.335 1.00 97.25 104 VAL A O 1
ATOM 797 N N . VAL A 1 105 ? -10.314 0.239 -3.360 1.00 97.56 105 VAL A N 1
ATOM 798 C CA . VAL A 1 105 ? -11.643 -0.259 -2.956 1.00 97.56 105 VAL A CA 1
ATOM 799 C C . VAL A 1 105 ? -11.529 -1.112 -1.698 1.00 97.56 105 VAL A C 1
ATOM 801 O O . VAL A 1 105 ? -10.471 -1.668 -1.453 1.00 97.56 105 VAL A O 1
ATOM 804 N N . ARG A 1 106 ? -12.600 -1.276 -0.909 1.00 97.81 106 ARG A N 1
ATOM 805 C CA . ARG A 1 106 ? -12.557 -2.037 0.362 1.00 97.81 106 ARG A CA 1
ATOM 806 C C . ARG A 1 106 ? -11.445 -1.530 1.306 1.00 97.81 106 ARG A C 1
ATOM 808 O O . ARG A 1 106 ? -10.562 -2.275 1.727 1.00 97.81 106 ARG A O 1
ATOM 815 N N . LEU A 1 107 ? -11.488 -0.228 1.585 1.00 98.12 107 LEU A N 1
ATOM 816 C CA . LEU A 1 107 ? -10.598 0.454 2.522 1.00 98.12 107 LEU A CA 1
ATOM 817 C C . LEU A 1 107 ? -11.126 0.319 3.956 1.00 98.12 107 LEU A C 1
ATOM 819 O O . LEU A 1 107 ? -12.298 0.597 4.212 1.00 98.12 107 LEU A O 1
ATOM 823 N N . ALA A 1 108 ? -10.246 -0.048 4.879 1.00 98.19 108 ALA A N 1
ATOM 824 C CA . ALA A 1 108 ? -10.425 0.083 6.314 1.00 98.19 108 ALA A CA 1
ATOM 825 C C . ALA A 1 108 ? -9.421 1.127 6.827 1.00 98.19 108 ALA A C 1
ATOM 827 O O . ALA A 1 108 ? -8.210 0.918 6.752 1.00 98.19 108 ALA A O 1
ATOM 828 N N . ASP A 1 109 ? -9.922 2.259 7.322 1.00 98.12 109 ASP A N 1
ATOM 829 C CA . ASP A 1 109 ? -9.088 3.341 7.850 1.00 98.12 109 ASP A CA 1
ATOM 830 C C . ASP A 1 109 ? -9.083 3.313 9.383 1.00 98.12 109 ASP A C 1
ATOM 832 O O . ASP A 1 109 ? -10.114 3.483 10.043 1.00 98.12 109 ASP A O 1
ATOM 836 N N . THR A 1 110 ? -7.905 3.077 9.951 1.00 97.75 110 THR A N 1
ATOM 837 C CA . THR A 1 110 ? -7.710 2.955 11.398 1.00 97.75 110 THR A CA 1
ATOM 838 C C . THR A 1 110 ? -7.817 4.289 12.132 1.00 97.75 110 THR A C 1
ATOM 840 O O . THR A 1 110 ? -8.243 4.293 13.285 1.00 97.75 110 THR A O 1
ATOM 843 N N . GLN A 1 111 ? -7.512 5.419 11.487 1.00 97.69 111 GLN A N 1
ATOM 844 C CA . GLN A 1 111 ? -7.713 6.743 12.078 1.00 97.69 111 GLN A CA 1
ATOM 845 C C . GLN A 1 111 ? -9.209 7.033 12.214 1.00 97.69 111 GLN A C 1
ATOM 847 O O . GLN A 1 111 ? -9.665 7.453 13.277 1.00 97.69 111 GLN A O 1
ATOM 852 N N . VAL A 1 112 ? -9.992 6.734 11.172 1.00 97.19 112 VAL A N 1
ATOM 853 C CA . VAL A 1 112 ? -11.457 6.875 11.213 1.00 97.19 112 VAL A CA 1
ATOM 854 C C . VAL A 1 112 ? -12.058 5.955 12.275 1.00 97.19 112 VAL A C 1
ATOM 856 O O . VAL A 1 112 ? -12.901 6.389 13.060 1.00 97.19 112 VAL A O 1
ATOM 859 N N . ALA A 1 113 ? -11.610 4.699 12.352 1.00 97.38 113 ALA A N 1
ATOM 860 C CA . ALA A 1 113 ? -12.055 3.777 13.394 1.00 97.38 113 ALA A CA 1
ATOM 861 C C . ALA A 1 113 ? -11.749 4.307 14.806 1.00 97.38 113 ALA A C 1
ATOM 863 O O . ALA A 1 113 ? -12.633 4.296 15.660 1.00 97.38 113 ALA A O 1
ATOM 864 N N . ALA A 1 114 ? -10.538 4.821 15.044 1.00 97.38 114 ALA A N 1
ATOM 865 C CA . ALA A 1 114 ? -10.152 5.390 16.334 1.00 97.38 114 ALA A CA 1
ATOM 866 C C . ALA A 1 114 ? -11.009 6.617 16.708 1.00 97.38 114 ALA A C 1
ATOM 868 O O . ALA A 1 114 ? -11.483 6.718 17.840 1.00 97.38 114 ALA A O 1
ATOM 869 N N . GLN A 1 115 ? -11.296 7.501 15.746 1.00 96.81 115 GLN A N 1
ATOM 870 C CA . GLN A 1 115 ? -12.196 8.645 15.946 1.00 96.81 115 GLN A CA 1
ATOM 871 C C . GLN A 1 115 ? -13.617 8.204 16.318 1.00 96.81 115 GLN A C 1
ATOM 873 O O . GLN A 1 115 ? -14.215 8.756 17.240 1.00 96.81 115 GLN A O 1
ATOM 878 N N . LEU A 1 116 ? -14.157 7.192 15.632 1.00 97.62 116 LEU A N 1
ATOM 879 C CA . LEU A 1 116 ? -15.491 6.650 15.915 1.00 97.62 116 LEU A CA 1
ATOM 880 C C . LEU A 1 116 ? -15.573 5.966 17.286 1.00 97.62 116 LEU A C 1
ATOM 882 O O . LEU A 1 116 ? -16.630 5.990 17.915 1.00 97.62 116 LEU A O 1
ATOM 886 N N . LEU A 1 117 ? -14.472 5.374 17.752 1.00 97.75 117 LEU A N 1
ATOM 887 C CA . LEU A 1 117 ? -14.361 4.781 19.086 1.00 97.75 117 LEU A CA 1
ATOM 888 C C . LEU A 1 117 ? -14.157 5.824 20.197 1.00 97.75 117 LEU A C 1
ATOM 890 O O . LEU 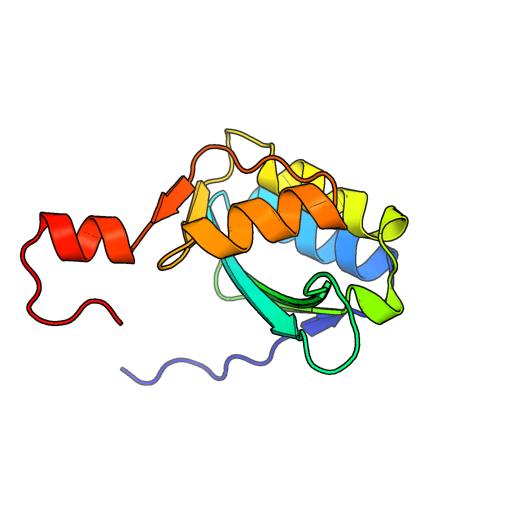A 1 117 ? -14.277 5.484 21.372 1.00 97.75 117 LEU A O 1
ATOM 894 N N . GLY A 1 118 ? -13.902 7.087 19.844 1.00 96.69 118 GLY A N 1
ATOM 895 C CA . GLY A 1 118 ? -13.652 8.159 20.806 1.00 96.69 118 GLY A CA 1
ATOM 896 C C . GLY A 1 118 ? -12.265 8.092 21.447 1.00 96.69 118 GLY A C 1
ATOM 897 O O . GLY A 1 118 ? -12.100 8.559 22.575 1.00 96.69 118 GLY A O 1
ATOM 898 N N . GLU A 1 119 ? -11.280 7.510 20.756 1.00 97.19 119 GLU A N 1
ATOM 899 C CA . GLU A 1 119 ? -9.897 7.473 21.231 1.00 97.19 119 GLU A CA 1
ATOM 900 C C . GLU A 1 119 ? -9.336 8.901 21.384 1.00 97.19 119 GLU A C 1
ATOM 902 O O . GLU A 1 119 ? -9.562 9.757 20.523 1.00 97.19 119 GLU A O 1
ATOM 907 N N . PRO A 1 120 ? -8.587 9.194 22.464 1.00 91.94 120 PRO A N 1
ATOM 908 C CA . PRO A 1 120 ? -8.090 10.542 22.739 1.00 91.94 120 PRO A CA 1
ATOM 909 C C . PRO A 1 120 ? -6.971 10.978 21.783 1.00 91.94 120 PRO A C 1
ATOM 911 O O . PRO A 1 120 ? -6.687 12.170 21.679 1.00 91.94 120 PRO A O 1
ATOM 914 N N . GLN A 1 121 ? -6.307 10.021 21.130 1.00 90.19 121 GLN A N 1
ATOM 915 C CA . GLN A 1 121 ? -5.244 10.231 20.151 1.00 90.19 121 GLN A CA 1
ATOM 916 C C . GLN A 1 121 ? -5.412 9.214 19.027 1.00 90.19 121 GLN A C 1
ATOM 918 O O . GLN A 1 121 ? -5.705 8.047 19.277 1.00 90.19 121 GLN A O 1
ATOM 923 N N . THR A 1 122 ? -5.220 9.658 17.790 1.00 88.00 122 THR A N 1
ATOM 924 C CA . THR A 1 122 ? -5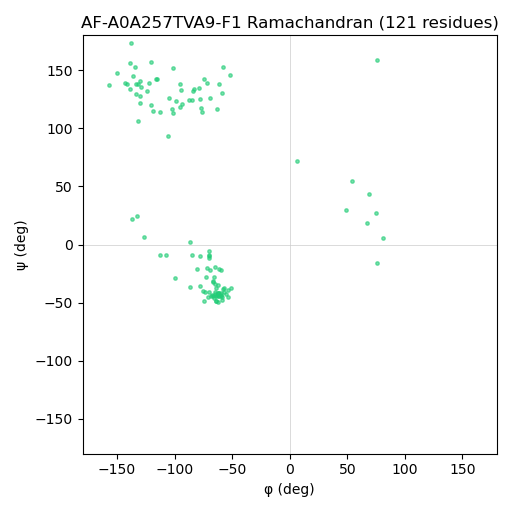.489 8.853 16.593 1.00 88.00 122 THR A CA 1
ATOM 925 C C . THR A 1 122 ? -4.330 8.913 15.607 1.00 88.00 122 THR A C 1
ATOM 927 O O . THR A 1 122 ? -4.587 8.787 14.417 1.00 88.00 122 THR A O 1
ATOM 930 N N . GLY A 1 123 ? -3.116 9.202 16.087 1.00 76.12 123 GLY A N 1
ATOM 931 C CA . GLY A 1 123 ? -1.947 9.563 15.277 1.00 76.12 123 GLY A CA 1
ATOM 932 C C . GLY A 1 123 ? -1.221 10.767 15.851 1.00 76.12 123 GLY A C 1
ATOM 933 O O . GLY A 1 123 ? -1.903 11.793 16.074 1.00 76.12 123 GLY A O 1
#

Nearest PDB structures (foldseek):
  5c0x-assembly1_K  TM=9.267E-01  e=6.934E-11  Saccharomyces cerevisiae S288C
  1yt3-assembly1_A  TM=9.277E-01  e=3.309E-10  Escherichia coli
  7jw2-assembly1_B  TM=8.339E-01  e=5.099E-09  Aedes aegypti
  1vk0-assembly1_C  TM=7.566E-01  e=1.063E-06  Arabidopsis thaliana
  5v5f-assembly1_B  TM=7.252E-01  e=4.865E-07  Arabidopsis thaliana

Secondary structure (DSSP, 8-state):
-PPPP---EEE-SHHHHHHHHHHHHHHSEEEEEEEEE-TT-SS-EEEEEEEEETTEEEEE-HHHHHHHHTHHHHHHHH-TTSEEEESSTHHHHHHHHHHH-PPP-SEEEHHHHHHHHT-S---

Solvent-accessible surface area (backbone atoms only — not comparable to full-atom values): 6708 Å² total; per-residue (Å²): 133,87,76,77,84,69,80,56,47,79,30,56,43,43,72,47,41,45,55,51,34,53,54,35,49,74,52,35,40,29,35,50,51,73,44,67,52,48,95,88,43,103,59,64,42,70,57,34,36,43,38,37,29,88,94,44,35,37,36,40,30,46,72,68,37,33,56,77,42,44,49,47,50,29,52,45,35,49,31,72,77,22,36,36,36,30,66,63,45,75,62,53,56,55,50,40,32,72,66,56,67,25,51,78,33,52,73,46,45,52,26,59,51,30,56,76,72,64,50,93,70,61,127

Sequence (123 aa):
MELPPLNPELVTDEGGVLRVCRRAAAAGTVALDTESDSLHSYHHKVCLIQLSFAGEHAILDPLAIGREGMWPLAEVLADPRVEKLMHGADYDLRVLDRDLGARVVRLADTQVAAQLLGEPQTG

Foldseek 3Di:
DDQPDQPAAEALELVVLLVVLVQQLVQQEKEKDFDWDDPPHPDIAGQWMWIDGPSYIYIYGCVRHPQVSNVSVLVSQPDQSHAYEYEPCPPVQVNCCVRNVHHGDNYDYQLVVCVVVVPPDRD